Protein AF-A0A250XUT9-F1 (afdb_monomer)

Radius of gyration: 13.77 Å; Cα contacts (8 Å, |Δi|>4): 95; chains: 1; bounding box: 31×35×34 Å

Foldseek 3Di:
DLCLLQVFDPDLLSQLLSLLLCCLQPVDPVSVCSNVCSCVPPDPVSVVCSVPFRNVLSNVLSVQFHRPVPDPVVVCVVPPSVVVCVVRVRDHGPDPPVVPDDPDDD

Mean predicted aligned error: 5.73 Å

Secondary structure (DSSP, 8-state):
-HHHHHT--SSHHHHHHHHHHHHHHH--HHHHHHHHHGGGG--HHHHHHIIIIIHHHHHHHHHHS--GGG--GGG-TTS-HHHHHHHTTPPPPSS-GGGSS-----

Sequence (106 aa):
MLHTLLGMPTNILGEIVVKWFEAVQTGLPMCILGALFGPIRLSAQSLQVLVSELIPWAVQNGRRAPCVLNLYYERRWEQPLKALREELGITAPPLQMQGLAWPSLA

Organism: Castor canadensis (NCBI:txid51338)

pLDDT: mean 87.21, std 15.62, range [31.02, 96.94]

Solvent-accessible surface area (backbone atoms only — not comparable to full-atom values): 6275 Å² total; per-residue (Å²): 106,67,42,68,72,59,72,37,59,97,45,73,69,30,48,27,38,50,20,38,23,46,21,60,58,65,66,42,66,70,26,45,51,42,36,71,58,50,60,78,83,54,54,72,68,60,46,50,48,37,65,73,48,43,46,58,49,23,43,52,32,25,70,61,24,67,64,70,90,78,55,70,56,87,82,44,72,88,53,55,68,67,60,52,24,57,76,40,49,44,72,82,60,93,65,81,63,68,86,66,85,66,83,89,84,127

InterPro domains:
  IPR007715 Ubiquinone biosynthesis protein Coq4 [PF05019] (1-94)
  IPR007715 Ubiquinone biosynthesis protein Coq4 [PTHR12922] (1-97)

Structure (mmCIF, N/CA/C/O backbone):
data_AF-A0A250XUT9-F1
#
_entry.id   AF-A0A250XUT9-F1
#
loop_
_atom_site.group_PDB
_atom_site.id
_atom_site.type_symbol
_atom_site.label_atom_id
_atom_site.label_alt_id
_atom_site.label_comp_id
_atom_site.label_asym_id
_atom_site.label_entity_id
_atom_site.label_seq_id
_atom_site.pdbx_PDB_ins_code
_atom_site.Cartn_x
_atom_site.Cartn_y
_atom_site.Cartn_z
_atom_site.occupancy
_atom_site.B_iso_or_equiv
_atom_site.auth_seq_id
_atom_site.auth_comp_id
_atom_site.auth_asym_id
_atom_site.auth_atom_id
_atom_site.pdbx_PDB_model_num
ATOM 1 N N . MET A 1 1 ? 10.447 0.450 1.235 1.00 83.12 1 MET A N 1
ATOM 2 C CA . MET A 1 1 ? 10.176 0.610 -0.211 1.00 83.12 1 MET A CA 1
ATOM 3 C C . MET A 1 1 ? 8.677 0.607 -0.536 1.00 83.12 1 MET A C 1
ATOM 5 O O . MET A 1 1 ? 8.237 1.484 -1.259 1.00 83.12 1 MET A O 1
ATOM 9 N N . LEU A 1 2 ? 7.846 -0.286 0.019 1.00 92.25 2 LEU A N 1
ATOM 10 C CA . LEU A 1 2 ? 6.386 -0.190 -0.187 1.00 92.25 2 LEU A CA 1
ATOM 11 C C . LEU A 1 2 ? 5.771 1.094 0.384 1.00 92.25 2 LEU A C 1
ATOM 13 O O . LEU A 1 2 ? 4.967 1.732 -0.285 1.00 92.25 2 LEU A O 1
ATOM 17 N N . HIS A 1 3 ? 6.229 1.536 1.557 1.00 92.81 3 HIS A N 1
ATOM 18 C CA . HIS A 1 3 ? 5.865 2.840 2.123 1.00 92.81 3 HIS A CA 1
ATOM 19 C C . HIS A 1 3 ? 6.143 3.998 1.160 1.00 92.81 3 HIS A C 1
ATOM 21 O O . HIS A 1 3 ? 5.271 4.829 0.927 1.00 92.81 3 HIS A O 1
ATOM 27 N N . THR A 1 4 ? 7.321 4.024 0.528 1.00 92.06 4 THR A N 1
ATOM 28 C CA . THR A 1 4 ? 7.667 5.068 -0.445 1.00 92.06 4 THR A CA 1
ATOM 29 C C . THR A 1 4 ? 6.838 4.925 -1.717 1.00 92.06 4 THR A C 1
ATOM 31 O O . THR A 1 4 ? 6.310 5.919 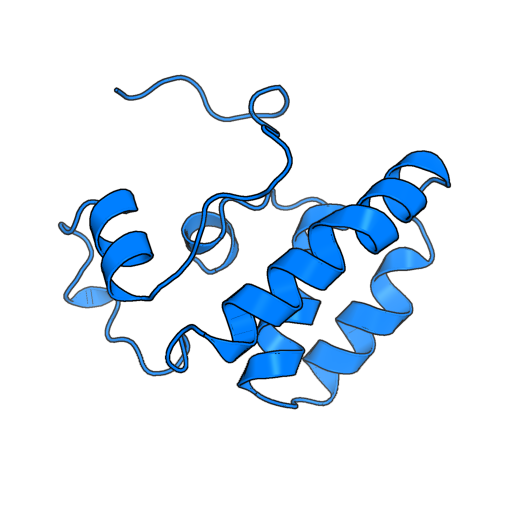-2.205 1.00 92.06 4 THR A O 1
ATOM 34 N N . LEU A 1 5 ? 6.626 3.704 -2.215 1.00 93.06 5 LEU A N 1
ATOM 35 C CA . LEU A 1 5 ? 5.788 3.458 -3.388 1.00 93.06 5 LEU A CA 1
ATOM 36 C C . LEU A 1 5 ? 4.333 3.887 -3.174 1.00 93.06 5 LEU A C 1
ATOM 38 O O . LEU A 1 5 ? 3.751 4.490 -4.065 1.00 93.06 5 LEU A O 1
ATOM 42 N N . LEU A 1 6 ? 3.767 3.651 -1.994 1.00 92.69 6 LEU A N 1
ATOM 43 C CA . LEU A 1 6 ? 2.381 3.993 -1.664 1.00 92.69 6 LEU A CA 1
ATOM 44 C C . LEU A 1 6 ? 2.225 5.404 -1.077 1.00 92.69 6 LEU A C 1
ATOM 46 O O . LEU A 1 6 ? 1.108 5.892 -0.936 1.00 92.69 6 LEU A O 1
ATOM 50 N N . GLY A 1 7 ? 3.332 6.067 -0.737 1.00 90.38 7 GLY A N 1
ATOM 51 C CA . GLY A 1 7 ? 3.315 7.363 -0.059 1.00 90.38 7 GLY A CA 1
ATOM 52 C C . GLY A 1 7 ? 2.795 7.285 1.379 1.00 90.38 7 GLY A C 1
ATOM 53 O O . GLY A 1 7 ? 2.219 8.254 1.860 1.00 90.38 7 GLY A O 1
ATOM 54 N N . MET A 1 8 ? 2.962 6.138 2.044 1.00 90.81 8 MET A N 1
ATOM 55 C CA . MET A 1 8 ? 2.513 5.908 3.418 1.00 90.81 8 MET A CA 1
ATOM 56 C C . MET A 1 8 ? 3.638 6.166 4.428 1.00 90.81 8 MET A C 1
ATOM 58 O O . MET A 1 8 ? 4.753 5.685 4.218 1.00 90.81 8 MET A O 1
ATOM 62 N N . PRO A 1 9 ? 3.366 6.857 5.550 1.00 88.44 9 PRO A N 1
ATOM 63 C CA . PRO A 1 9 ? 4.348 7.040 6.618 1.00 88.44 9 PRO A CA 1
ATOM 64 C C . PRO A 1 9 ? 4.680 5.712 7.319 1.00 88.44 9 PRO A C 1
ATOM 66 O O . PRO A 1 9 ? 3.926 4.744 7.238 1.00 88.44 9 PRO A O 1
ATOM 69 N N . THR A 1 10 ? 5.786 5.667 8.061 1.00 89.00 10 THR A N 1
ATOM 70 C CA . THR A 1 10 ? 6.196 4.514 8.893 1.00 89.00 10 THR A CA 1
ATOM 71 C C . THR A 1 10 ? 5.627 4.608 10.314 1.00 89.00 10 THR A C 1
ATOM 73 O O . THR A 1 10 ? 6.325 4.399 11.305 1.00 89.00 10 THR A O 1
ATOM 76 N N . ASN A 1 11 ? 4.366 5.024 10.427 1.00 89.75 11 ASN A N 1
ATOM 77 C CA . ASN A 1 11 ? 3.615 5.015 11.681 1.00 89.75 11 ASN A CA 1
ATOM 78 C C . ASN A 1 11 ? 2.626 3.840 11.675 1.00 89.75 11 ASN A C 1
ATOM 80 O O . ASN A 1 11 ? 2.401 3.229 10.634 1.00 89.75 11 ASN A O 1
ATOM 84 N N . ILE A 1 12 ? 1.994 3.544 12.816 1.00 90.12 12 ILE A N 1
ATOM 85 C CA . ILE A 1 12 ? 1.066 2.402 12.940 1.00 90.12 12 ILE A CA 1
ATOM 86 C C . ILE A 1 12 ? -0.030 2.439 11.864 1.00 90.12 12 ILE A C 1
ATOM 88 O O . ILE A 1 12 ? -0.371 1.407 11.297 1.00 90.12 12 ILE A O 1
ATOM 92 N N . LEU A 1 13 ? -0.560 3.623 11.549 1.00 90.19 13 LEU A N 1
ATOM 93 C CA . LEU A 1 13 ? -1.594 3.771 10.530 1.00 90.19 13 LEU A CA 1
ATOM 94 C C . LEU A 1 13 ? -1.064 3.414 9.134 1.00 90.19 13 LEU A C 1
ATOM 96 O O . LEU A 1 13 ? -1.693 2.623 8.438 1.00 90.19 13 LEU A O 1
ATOM 100 N N . GLY A 1 14 ? 0.098 3.933 8.742 1.00 91.12 14 GLY A N 1
ATOM 101 C CA . GLY A 1 14 ? 0.720 3.623 7.457 1.00 91.12 14 GLY A CA 1
ATOM 102 C C . GLY A 1 14 ? 1.123 2.153 7.333 1.00 91.12 14 GLY A C 1
ATOM 103 O O . GLY A 1 14 ? 0.897 1.555 6.285 1.00 91.12 14 GLY A O 1
ATOM 104 N N . GLU A 1 15 ? 1.620 1.541 8.411 1.00 93.94 15 GLU A N 1
ATOM 105 C CA . GLU A 1 15 ? 1.896 0.099 8.476 1.00 93.94 15 GLU A CA 1
ATOM 106 C C . GLU A 1 15 ? 0.639 -0.729 8.189 1.00 93.94 15 GLU A C 1
ATOM 108 O O . GLU A 1 15 ? 0.668 -1.642 7.366 1.00 93.94 15 GLU A O 1
ATOM 113 N N . ILE A 1 16 ? -0.499 -0.384 8.800 1.00 94.50 16 ILE A N 1
ATOM 114 C CA . ILE A 1 16 ? -1.758 -1.101 8.562 1.00 94.50 16 ILE A CA 1
ATOM 115 C C . ILE A 1 16 ? -2.195 -0.969 7.101 1.00 94.50 16 ILE A C 1
ATOM 117 O O . ILE A 1 16 ? -2.600 -1.958 6.492 1.00 94.50 16 ILE A O 1
ATOM 121 N N . VAL A 1 17 ? -2.087 0.226 6.513 1.00 95.25 17 VAL A N 1
ATOM 122 C CA . VAL A 1 17 ? -2.440 0.455 5.101 1.00 95.25 17 VAL A CA 1
ATOM 123 C C . VAL A 1 17 ? -1.565 -0.383 4.169 1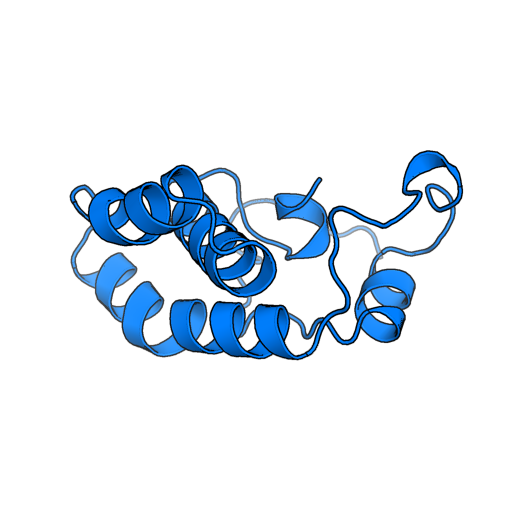.00 95.25 17 VAL A C 1
ATOM 125 O O . VAL A 1 17 ? -2.084 -1.027 3.255 1.00 95.25 17 VAL A O 1
ATOM 128 N N . VAL A 1 18 ? -0.254 -0.436 4.422 1.00 95.56 18 VAL A N 1
ATOM 129 C CA . VAL A 1 18 ? 0.669 -1.295 3.668 1.00 95.56 18 VAL A CA 1
ATOM 130 C C . VAL A 1 18 ? 0.282 -2.765 3.831 1.00 95.56 18 VAL A C 1
ATOM 132 O O . VAL A 1 18 ? 0.205 -3.478 2.833 1.00 95.56 18 VAL A O 1
ATOM 135 N N . LYS A 1 19 ? -0.058 -3.220 5.043 1.00 96.56 19 LYS A N 1
ATOM 136 C CA . LYS A 1 19 ? -0.490 -4.607 5.281 1.00 96.56 19 LYS A CA 1
ATOM 137 C C . LYS A 1 19 ? -1.778 -4.960 4.548 1.00 96.56 19 LYS A C 1
ATOM 139 O O . LYS A 1 19 ? -1.867 -6.065 4.022 1.00 96.56 19 LYS A O 1
ATOM 144 N N . TRP A 1 20 ? -2.742 -4.043 4.447 1.00 96.88 20 TRP A N 1
ATOM 145 C CA . TRP A 1 20 ? -3.939 -4.244 3.623 1.00 96.88 20 TRP A CA 1
ATOM 146 C C . TRP A 1 20 ? -3.593 -4.409 2.143 1.00 96.88 20 TRP A C 1
ATOM 148 O O . TRP A 1 20 ? -4.084 -5.332 1.493 1.00 96.88 20 TRP A O 1
ATOM 158 N N . PHE A 1 21 ? -2.711 -3.559 1.619 1.00 96.94 21 PHE A N 1
ATOM 159 C CA . PHE A 1 21 ? -2.242 -3.652 0.237 1.00 96.94 21 PHE A CA 1
ATOM 160 C C . PHE A 1 21 ? -1.490 -4.968 -0.038 1.00 96.94 21 PHE A C 1
ATOM 162 O O . PHE A 1 21 ? -1.745 -5.635 -1.042 1.00 96.94 21 PHE A O 1
ATOM 169 N N . GLU A 1 22 ? -0.597 -5.386 0.863 1.00 96.50 22 GLU A N 1
ATOM 170 C CA . GLU A 1 22 ? 0.127 -6.657 0.752 1.00 96.50 22 GLU A CA 1
ATOM 171 C C . GLU A 1 22 ? -0.803 -7.870 0.909 1.00 96.50 22 GLU A C 1
ATOM 173 O O . GLU A 1 22 ? -0.650 -8.857 0.188 1.00 96.50 22 GLU A O 1
ATOM 178 N N . ALA A 1 23 ? -1.786 -7.805 1.815 1.00 96.56 23 ALA A N 1
ATOM 179 C CA . ALA A 1 23 ? -2.755 -8.878 2.037 1.00 96.56 23 ALA A CA 1
ATOM 180 C C . ALA A 1 23 ? -3.570 -9.149 0.773 1.00 96.56 23 ALA A C 1
ATOM 182 O O . ALA A 1 23 ? -3.790 -10.304 0.419 1.00 96.56 23 ALA A O 1
ATOM 183 N N . VAL A 1 24 ? -3.966 -8.087 0.070 1.00 96.81 24 VAL A N 1
ATOM 184 C CA . VAL A 1 24 ? -4.709 -8.189 -1.187 1.00 96.81 24 VAL A CA 1
ATOM 185 C C . VAL A 1 24 ? -3.870 -8.804 -2.303 1.00 96.81 24 VAL A C 1
ATOM 187 O O . VAL A 1 24 ? -4.394 -9.606 -3.068 1.00 96.81 24 VAL A O 1
ATOM 190 N N . GLN A 1 25 ? -2.584 -8.463 -2.396 1.00 95.50 25 GLN A N 1
ATOM 191 C CA . GLN A 1 25 ? -1.728 -8.978 -3.468 1.00 95.50 25 GLN A CA 1
ATOM 192 C C . GLN A 1 25 ? -1.224 -10.400 -3.231 1.00 95.50 25 GLN A C 1
ATOM 194 O O . GLN A 1 25 ? -1.053 -11.157 -4.181 1.00 95.50 25 GLN A O 1
ATOM 199 N N . THR A 1 26 ? -0.929 -10.748 -1.980 1.00 94.19 26 THR A N 1
ATOM 200 C CA . THR A 1 26 ? -0.179 -11.971 -1.657 1.00 94.19 26 THR A CA 1
ATOM 201 C C . THR A 1 26 ? -1.010 -13.019 -0.931 1.00 94.19 26 THR A C 1
ATOM 203 O O . THR A 1 26 ? -0.664 -14.197 -0.964 1.00 94.19 26 THR A O 1
ATOM 206 N N . GLY A 1 27 ? -2.076 -12.611 -0.235 1.00 93.38 27 GLY A N 1
ATOM 207 C CA . GLY A 1 27 ? -2.858 -13.497 0.626 1.00 93.38 27 GLY A CA 1
ATOM 208 C C . GLY A 1 27 ? -2.078 -14.080 1.811 1.00 93.38 27 GLY A C 1
ATOM 209 O O . GLY A 1 27 ? -2.550 -15.027 2.438 1.00 93.38 27 GLY A O 1
ATOM 210 N N . LEU A 1 28 ? -0.887 -13.557 2.134 1.00 94.94 28 LEU A N 1
ATOM 211 C CA . LEU A 1 28 ? -0.047 -14.146 3.174 1.00 94.94 28 LEU A CA 1
ATOM 212 C C . LEU A 1 28 ? -0.665 -13.961 4.570 1.00 94.94 28 LEU A C 1
ATOM 214 O O . LEU A 1 28 ? -1.078 -12.846 4.913 1.00 94.94 28 LEU A O 1
ATOM 218 N N . PRO A 1 29 ? -0.647 -15.002 5.430 1.00 92.88 29 PRO A N 1
ATOM 219 C CA . PRO A 1 29 ? -1.221 -14.932 6.773 1.00 92.88 29 PRO A CA 1
ATOM 220 C C . PRO A 1 29 ? -0.685 -13.764 7.600 1.00 92.88 29 PRO A C 1
ATOM 222 O O . PRO A 1 29 ? -1.450 -13.075 8.264 1.00 92.88 29 PRO A O 1
ATOM 225 N N . MET A 1 30 ? 0.614 -13.470 7.514 1.00 93.56 30 MET A N 1
ATOM 226 C CA . MET A 1 30 ? 1.196 -12.350 8.258 1.00 93.56 30 MET A CA 1
ATOM 227 C C . MET A 1 30 ? 0.659 -10.982 7.806 1.00 93.56 30 MET A C 1
ATOM 229 O O . MET A 1 30 ? 0.556 -10.073 8.629 1.00 93.56 30 MET A O 1
ATOM 233 N N . CYS A 1 31 ? 0.278 -10.823 6.529 1.00 93.69 31 CYS A N 1
ATOM 234 C CA . CYS A 1 31 ? -0.239 -9.552 6.004 1.00 93.69 31 CYS A CA 1
ATOM 235 C C . CYS A 1 31 ? -1.636 -9.350 6.559 1.00 93.69 31 CYS A C 1
ATOM 237 O O . CYS A 1 31 ? -1.946 -8.300 7.109 1.00 93.69 31 CYS A O 1
ATOM 239 N N . ILE A 1 32 ? -2.447 -10.402 6.448 1.00 93.50 32 ILE A N 1
ATOM 240 C CA . ILE A 1 32 ? -3.834 -10.427 6.895 1.00 93.50 32 ILE A CA 1
ATOM 241 C C . ILE A 1 32 ? -3.899 -10.174 8.402 1.00 93.50 32 ILE A C 1
ATOM 243 O O . ILE A 1 32 ? -4.626 -9.291 8.845 1.00 93.50 32 ILE A O 1
ATOM 247 N N . LEU A 1 33 ? -3.094 -10.884 9.196 1.00 93.00 33 LEU A N 1
ATOM 248 C CA . LEU A 1 33 ? -3.057 -10.699 10.647 1.00 93.00 33 LEU A CA 1
ATOM 249 C C . LEU A 1 33 ? -2.604 -9.283 11.027 1.00 93.00 33 LEU A C 1
ATOM 251 O O . LEU A 1 33 ? -3.229 -8.656 11.878 1.00 93.00 33 LEU A O 1
ATOM 255 N N . GLY A 1 34 ? -1.570 -8.749 10.369 1.00 91.12 34 GLY A N 1
ATOM 256 C CA . GLY A 1 34 ? -1.122 -7.372 10.589 1.00 91.12 34 GLY A CA 1
ATOM 257 C C . GLY A 1 34 ? -2.181 -6.329 10.217 1.00 91.12 34 GLY A C 1
ATOM 258 O O . GLY A 1 34 ? -2.372 -5.359 10.946 1.00 91.12 34 GLY A O 1
ATOM 259 N N . ALA A 1 35 ? -2.915 -6.551 9.127 1.00 92.31 35 ALA A N 1
ATOM 260 C CA . ALA A 1 3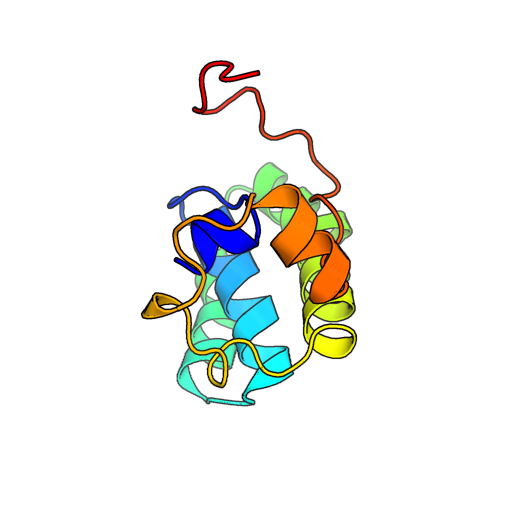5 ? -3.982 -5.669 8.665 1.00 92.31 35 ALA A CA 1
ATOM 261 C C . ALA A 1 35 ? -5.199 -5.667 9.610 1.00 92.31 35 ALA A C 1
ATOM 263 O O . ALA A 1 35 ? -5.783 -4.612 9.860 1.00 92.31 35 ALA A O 1
ATOM 264 N N . LEU A 1 36 ? -5.561 -6.836 10.151 1.00 92.88 36 LEU A N 1
ATOM 265 C CA . LEU A 1 36 ? -6.715 -7.011 11.038 1.00 92.88 36 LEU A CA 1
ATOM 266 C C . LEU A 1 36 ? -6.434 -6.581 12.480 1.00 92.88 36 LEU A C 1
ATOM 268 O O . LEU A 1 36 ? -7.277 -5.940 13.102 1.00 92.88 36 LEU A O 1
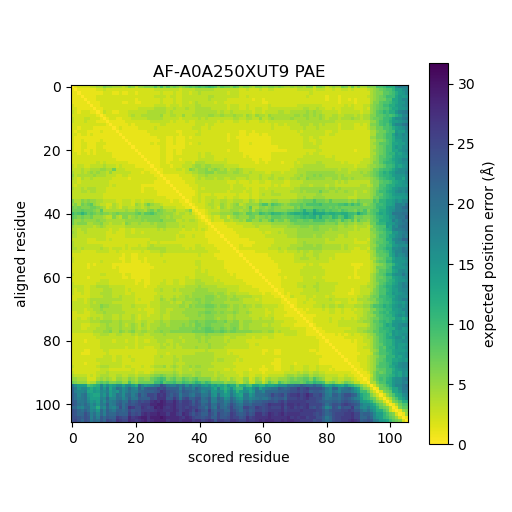ATOM 272 N N . PHE A 1 37 ? -5.262 -6.929 13.019 1.00 92.19 37 PHE A N 1
ATOM 273 C CA . PHE A 1 37 ? -4.922 -6.691 14.426 1.00 92.19 37 PHE A CA 1
ATOM 274 C C . PHE A 1 37 ? -4.029 -5.464 14.649 1.00 92.19 37 PHE A C 1
ATOM 276 O O . PHE A 1 37 ? -3.901 -4.994 15.778 1.00 92.19 37 PHE A O 1
ATOM 283 N N . GLY A 1 38 ? -3.443 -4.883 13.602 1.00 88.44 38 GLY A N 1
ATOM 284 C CA . GLY A 1 38 ? -2.704 -3.623 13.710 1.00 88.44 38 GLY A CA 1
ATOM 285 C C . GLY A 1 38 ? -3.515 -2.443 14.285 1.00 88.44 38 GLY A C 1
ATOM 286 O O . GLY A 1 38 ? -2.960 -1.686 15.085 1.00 88.44 38 GLY A O 1
ATOM 287 N N . PRO A 1 39 ? -4.823 -2.283 13.984 1.00 89.19 39 PRO A N 1
ATOM 288 C CA . PRO A 1 39 ? -5.626 -1.170 14.494 1.00 89.19 39 PRO A CA 1
ATOM 289 C C . PRO A 1 39 ? -5.914 -1.172 16.003 1.00 89.19 39 PRO A C 1
ATOM 291 O O . PRO A 1 39 ? -6.464 -0.189 16.492 1.00 89.19 39 PRO A O 1
ATOM 294 N N . ILE A 1 40 ? -5.554 -2.220 16.758 1.00 89.19 40 ILE A N 1
ATOM 295 C CA . ILE A 1 40 ? -5.915 -2.372 18.187 1.00 89.19 40 ILE A CA 1
ATOM 296 C C . ILE A 1 40 ? -5.482 -1.169 19.043 1.00 89.19 40 ILE A C 1
ATOM 298 O O . ILE A 1 40 ? -6.133 -0.846 20.033 1.00 89.19 40 ILE A O 1
ATOM 302 N N . ARG A 1 41 ? -4.378 -0.504 18.682 1.00 84.19 41 ARG A N 1
ATOM 303 C CA . ARG A 1 41 ? -3.822 0.638 19.430 1.00 84.19 41 ARG A CA 1
ATOM 304 C C . ARG A 1 41 ? -4.095 2.004 18.785 1.00 84.19 41 ARG A C 1
ATOM 306 O O . ARG A 1 41 ? -3.488 2.989 19.198 1.00 84.19 41 ARG A O 1
ATOM 313 N N . LEU A 1 42 ? -4.953 2.085 17.765 1.00 86.62 42 LEU A N 1
ATOM 314 C CA . LEU A 1 42 ? -5.273 3.353 17.103 1.00 86.62 42 LEU A CA 1
ATOM 315 C C . LEU A 1 42 ? -6.328 4.156 17.872 1.00 86.62 42 LEU A C 1
ATOM 317 O O . LEU A 1 42 ? -7.235 3.604 18.489 1.00 86.62 42 LEU A O 1
ATOM 321 N N . SER A 1 43 ? -6.232 5.485 17.789 1.00 88.25 43 SER A N 1
ATOM 322 C CA . SER A 1 43 ? -7.295 6.378 18.254 1.00 88.25 43 S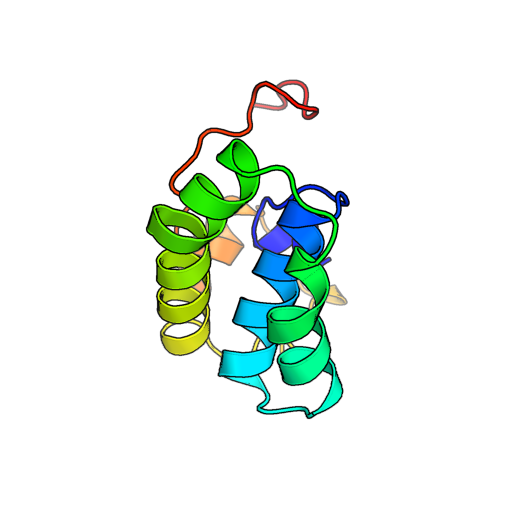ER A CA 1
ATOM 323 C C . SER A 1 43 ? -8.547 6.230 17.383 1.00 88.25 43 SER A C 1
ATOM 325 O O . SER A 1 43 ? -8.458 5.887 16.202 1.00 88.25 43 SER A O 1
ATOM 327 N N . ALA A 1 44 ? -9.720 6.546 17.939 1.00 88.69 44 ALA A N 1
ATOM 328 C CA . ALA A 1 44 ? -10.990 6.461 17.213 1.00 88.69 44 ALA A CA 1
ATOM 329 C C . ALA A 1 44 ? -11.002 7.312 15.927 1.00 88.69 44 ALA A C 1
ATOM 331 O O . ALA A 1 44 ? -11.519 6.873 14.904 1.00 88.69 44 ALA A O 1
ATOM 332 N N . GLN A 1 45 ? -10.372 8.492 15.956 1.00 86.81 45 GLN A N 1
ATOM 333 C CA . GLN A 1 45 ? -10.248 9.376 14.791 1.00 86.81 45 GLN A CA 1
ATOM 334 C C . GLN A 1 45 ? -9.417 8.728 13.674 1.00 86.81 45 GLN A C 1
ATOM 336 O O . GLN A 1 45 ? -9.861 8.652 12.531 1.00 86.81 45 GLN A O 1
ATOM 341 N N . SER A 1 46 ? -8.234 8.201 14.007 1.00 86.75 46 SER A N 1
ATOM 342 C CA . SER A 1 46 ? -7.371 7.516 13.038 1.00 86.75 46 SER A CA 1
ATOM 343 C C . SER A 1 46 ? -8.010 6.236 12.504 1.00 86.75 46 SER A C 1
ATOM 345 O O . SER A 1 46 ? -7.847 5.913 11.331 1.00 86.75 46 SER A O 1
ATOM 347 N N . LEU A 1 47 ? -8.754 5.515 13.347 1.00 90.12 47 LEU A N 1
ATOM 348 C CA . LEU A 1 47 ? -9.490 4.319 12.948 1.00 90.12 47 LEU A CA 1
ATOM 349 C C . LEU A 1 47 ? -10.623 4.646 11.969 1.00 90.12 47 LEU A C 1
ATOM 351 O O . LEU A 1 47 ? -10.783 3.937 10.979 1.00 90.12 47 LEU A O 1
ATOM 355 N N . GLN A 1 48 ? -11.378 5.721 12.214 1.00 90.44 48 GLN A N 1
ATOM 356 C CA . GLN A 1 48 ? -12.438 6.169 11.311 1.00 90.44 48 GLN A CA 1
ATOM 357 C C . GLN A 1 48 ? -11.869 6.438 9.919 1.00 90.44 48 GLN A C 1
ATOM 359 O O . GLN A 1 48 ? -12.340 5.856 8.950 1.00 90.44 48 GLN A O 1
ATOM 364 N N . VAL A 1 49 ? -10.806 7.240 9.852 1.00 89.25 49 VAL A N 1
ATOM 365 C CA . VAL A 1 49 ? -10.098 7.575 8.612 1.00 89.25 49 VAL A CA 1
ATOM 366 C C . VAL A 1 49 ? -9.546 6.330 7.908 1.00 89.25 49 VAL A C 1
ATOM 368 O O . VAL A 1 49 ? -9.657 6.174 6.689 1.00 89.25 49 VAL A O 1
ATOM 371 N N . LEU A 1 50 ? -8.956 5.416 8.682 1.00 90.38 50 LEU A N 1
ATOM 372 C CA . LEU A 1 50 ? -8.429 4.159 8.171 1.00 90.38 50 LEU A CA 1
ATOM 373 C C . LEU A 1 50 ? -9.526 3.335 7.483 1.00 90.38 50 LEU A C 1
ATOM 375 O O . LEU A 1 50 ? -9.327 2.873 6.363 1.00 90.38 50 LEU A O 1
ATOM 379 N N . VAL A 1 51 ? -10.679 3.172 8.132 1.00 92.50 51 VAL A N 1
ATOM 380 C CA . VAL A 1 51 ? -11.786 2.350 7.625 1.00 92.50 51 VAL A CA 1
ATOM 381 C C . VAL A 1 51 ? -12.534 3.030 6.478 1.00 92.50 51 VAL A C 1
ATOM 383 O O . VAL A 1 51 ? -12.902 2.350 5.521 1.00 92.50 51 VAL A O 1
ATOM 386 N N . SER A 1 52 ? -12.753 4.345 6.544 1.00 91.25 52 SER A N 1
ATOM 387 C CA . SER A 1 52 ? -13.551 5.066 5.548 1.00 91.25 52 SER A CA 1
ATOM 388 C C . SER A 1 52 ? -12.807 5.317 4.240 1.00 91.25 52 SER A C 1
ATOM 390 O O . SER A 1 52 ? -13.429 5.296 3.181 1.00 91.25 52 SER A O 1
ATOM 392 N N . GLU A 1 53 ? -11.494 5.552 4.294 1.00 91.75 53 GLU A N 1
ATOM 393 C CA . GLU A 1 53 ? -10.736 6.033 3.132 1.00 91.75 53 GLU A CA 1
ATOM 394 C C . GLU A 1 53 ? -9.547 5.140 2.782 1.00 91.75 53 GLU A C 1
ATOM 396 O O . GLU A 1 53 ? -9.405 4.702 1.637 1.00 91.75 53 GLU A O 1
ATOM 401 N N . LEU A 1 54 ? -8.689 4.839 3.758 1.00 93.19 54 LEU A N 1
ATOM 402 C CA . LEU A 1 54 ? -7.386 4.237 3.472 1.00 93.19 54 LEU A CA 1
ATOM 403 C C . LEU A 1 54 ? -7.461 2.738 3.169 1.00 93.19 54 LEU A C 1
ATOM 405 O O . LEU A 1 54 ? -6.767 2.276 2.265 1.00 93.19 54 LEU A O 1
ATOM 409 N N . ILE A 1 55 ? -8.307 1.977 3.871 1.00 95.00 55 ILE A N 1
ATOM 410 C CA . ILE A 1 55 ? -8.531 0.554 3.581 1.00 95.00 55 ILE A CA 1
ATOM 411 C C . ILE A 1 55 ? -9.150 0.381 2.185 1.00 95.00 55 ILE A C 1
ATOM 413 O O . ILE A 1 55 ? -8.567 -0.354 1.383 1.00 95.00 55 ILE A O 1
ATOM 417 N N . PRO A 1 56 ? -10.261 1.062 1.825 1.00 95.94 56 PRO A N 1
ATOM 418 C CA . PRO A 1 56 ? -10.806 0.989 0.471 1.00 95.94 56 PRO A CA 1
ATOM 419 C C . PRO A 1 56 ? -9.776 1.350 -0.600 1.00 95.94 56 PRO A C 1
ATOM 421 O O . PRO A 1 56 ? -9.670 0.649 -1.607 1.00 95.94 56 PRO A O 1
ATOM 424 N N . TRP A 1 57 ? -8.980 2.396 -0.369 1.00 95.88 57 TRP A N 1
ATOM 425 C CA . TRP A 1 57 ? -7.918 2.798 -1.284 1.00 95.88 57 TRP A CA 1
ATOM 426 C C . TRP A 1 57 ? -6.822 1.731 -1.422 1.00 95.88 57 TRP A C 1
ATOM 428 O O . TRP A 1 57 ? -6.431 1.404 -2.544 1.00 95.88 57 TRP A O 1
ATOM 438 N N . ALA A 1 58 ? -6.351 1.152 -0.314 1.00 95.94 58 ALA A N 1
ATOM 439 C CA . ALA A 1 58 ? -5.324 0.111 -0.323 1.00 95.94 58 ALA A CA 1
ATOM 440 C C . ALA A 1 58 ? -5.808 -1.143 -1.051 1.00 95.94 58 ALA A C 1
ATOM 442 O O . ALA A 1 58 ? -5.068 -1.729 -1.838 1.00 95.94 58 ALA A O 1
ATOM 443 N N 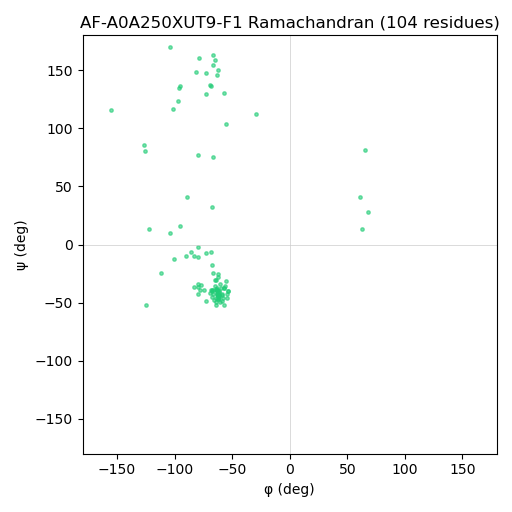. VAL A 1 59 ? -7.071 -1.520 -0.843 1.00 96.44 59 VAL A N 1
ATOM 444 C CA . VAL A 1 59 ? -7.681 -2.673 -1.510 1.00 96.44 59 VAL A CA 1
ATOM 445 C C . VAL A 1 59 ? -7.838 -2.430 -3.008 1.00 96.44 59 VAL A C 1
ATOM 447 O O . VAL A 1 59 ? -7.501 -3.302 -3.806 1.00 96.44 59 VAL A O 1
ATOM 450 N N . GLN A 1 60 ? -8.314 -1.251 -3.411 1.00 96.56 60 GLN A N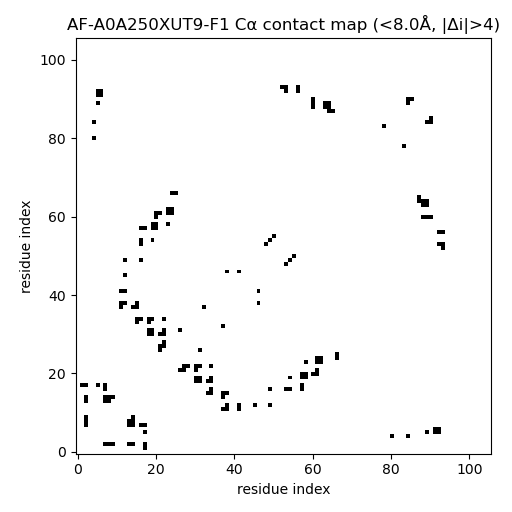 1
ATOM 451 C CA . GLN A 1 60 ? -8.454 -0.904 -4.827 1.00 96.56 60 GLN A CA 1
ATOM 452 C C . GLN A 1 60 ? -7.100 -0.896 -5.540 1.00 96.56 60 GLN A C 1
ATOM 454 O O . GLN A 1 60 ? -6.960 -1.513 -6.596 1.00 96.56 60 GLN A O 1
ATOM 459 N N . ASN A 1 61 ? -6.087 -0.259 -4.947 1.00 96.38 61 ASN A N 1
ATOM 460 C CA . ASN A 1 61 ? -4.747 -0.228 -5.526 1.00 96.38 61 ASN A CA 1
ATOM 461 C C . ASN A 1 61 ? -4.089 -1.607 -5.529 1.00 96.38 61 ASN A C 1
ATOM 463 O O . ASN A 1 61 ? -3.477 -1.966 -6.527 1.00 96.38 61 ASN A O 1
ATOM 467 N N . GLY A 1 62 ? -4.253 -2.402 -4.469 1.00 95.62 62 GLY A N 1
ATOM 468 C CA . GLY A 1 62 ? -3.708 -3.759 -4.400 1.00 95.62 62 GLY A CA 1
ATOM 469 C C . GLY A 1 62 ? -4.311 -4.702 -5.441 1.00 95.62 62 GLY A C 1
ATOM 470 O O . GLY A 1 62 ? -3.623 -5.598 -5.910 1.00 95.62 62 GLY A O 1
ATOM 471 N N . ARG A 1 63 ? -5.576 -4.493 -5.834 1.00 95.81 63 ARG A N 1
ATOM 472 C CA . ARG A 1 63 ? -6.234 -5.267 -6.903 1.00 95.81 63 ARG A CA 1
ATOM 473 C C . ARG A 1 63 ? -5.856 -4.808 -8.307 1.00 95.81 63 ARG A C 1
ATOM 475 O O . ARG A 1 63 ? -5.861 -5.620 -9.224 1.00 95.81 63 ARG A O 1
ATOM 482 N N . ARG A 1 64 ? -5.625 -3.505 -8.492 1.00 95.12 64 ARG A N 1
ATOM 483 C CA . ARG A 1 64 ? -5.330 -2.913 -9.804 1.00 95.12 64 ARG A CA 1
ATOM 484 C C . ARG A 1 64 ? -3.857 -3.043 -10.179 1.00 95.12 64 ARG A C 1
ATOM 486 O O . ARG A 1 64 ? -3.555 -3.219 -11.355 1.00 95.12 64 ARG A O 1
ATOM 493 N N . ALA A 1 65 ? -2.963 -2.920 -9.203 1.00 95.56 65 ALA A N 1
ATOM 494 C CA . ALA A 1 65 ? -1.532 -2.975 -9.442 1.00 95.56 65 ALA A CA 1
ATOM 495 C C . ALA A 1 65 ? -1.067 -4.404 -9.761 1.00 95.56 65 ALA A C 1
ATOM 497 O O . ALA A 1 65 ? -1.615 -5.367 -9.216 1.00 95.56 65 ALA A O 1
ATOM 498 N N . PRO A 1 66 ? -0.038 -4.572 -10.612 1.00 93.56 66 PRO A N 1
ATOM 499 C CA . PRO A 1 66 ? 0.635 -5.857 -10.736 1.00 93.56 66 PRO A CA 1
ATOM 500 C C . PRO A 1 66 ? 1.339 -6.198 -9.417 1.00 93.56 66 PRO A C 1
ATOM 502 O O . PRO A 1 66 ? 1.665 -5.300 -8.639 1.00 93.56 66 PRO A O 1
ATOM 505 N N . CYS A 1 67 ? 1.618 -7.488 -9.194 1.00 93.62 67 CYS A N 1
ATOM 506 C CA . CYS A 1 67 ? 2.284 -7.951 -7.976 1.00 93.62 67 CYS A CA 1
ATOM 507 C C . CYS A 1 67 ? 3.616 -7.216 -7.760 1.00 93.62 67 CYS A C 1
ATOM 509 O O . CYS A 1 67 ? 4.620 -7.511 -8.409 1.00 93.62 67 CYS A O 1
ATOM 511 N N . VAL A 1 68 ? 3.620 -6.270 -6.822 1.00 93.38 68 VAL A N 1
ATOM 512 C CA . VAL A 1 68 ? 4.752 -5.371 -6.551 1.00 93.38 68 VAL A CA 1
ATOM 513 C C . VAL A 1 68 ? 6.004 -6.114 -6.095 1.00 93.38 68 VAL A C 1
ATOM 515 O O . VAL A 1 68 ? 7.114 -5.668 -6.354 1.00 93.38 68 VAL A O 1
ATOM 518 N N . LEU A 1 69 ? 5.844 -7.278 -5.458 1.00 91.00 69 LEU A N 1
ATOM 519 C CA . LEU A 1 69 ? 6.970 -8.117 -5.040 1.00 91.00 69 LEU A CA 1
ATOM 520 C C . LEU A 1 69 ? 7.727 -8.726 -6.228 1.00 91.00 69 LEU A C 1
ATOM 522 O O . LEU A 1 69 ? 8.862 -9.155 -6.059 1.00 91.00 69 LEU A O 1
ATOM 526 N N . ASN A 1 70 ? 7.121 -8.752 -7.417 1.00 92.38 70 ASN A N 1
ATOM 527 C CA . ASN A 1 70 ? 7.719 -9.286 -8.639 1.00 92.38 70 ASN A CA 1
ATOM 528 C C . ASN A 1 70 ? 8.381 -8.197 -9.511 1.00 92.38 70 ASN A C 1
ATOM 530 O O . ASN A 1 70 ? 8.619 -8.398 -10.701 1.00 92.38 70 ASN A O 1
ATOM 534 N N . LEU A 1 71 ? 8.630 -7.009 -8.957 1.00 92.50 71 LEU A N 1
ATOM 535 C CA . LEU A 1 71 ? 9.267 -5.912 -9.681 1.00 92.50 71 LEU A CA 1
ATOM 536 C C . LEU A 1 71 ? 10.773 -5.877 -9.405 1.00 92.50 71 LEU A C 1
ATOM 538 O O . LEU A 1 71 ? 11.216 -5.925 -8.260 1.00 92.50 71 LEU A O 1
ATOM 542 N N . TYR A 1 72 ? 11.557 -5.715 -10.471 1.00 93.69 72 TYR A N 1
ATOM 543 C CA . TYR A 1 72 ? 13.005 -5.497 -10.404 1.00 93.69 72 TYR A CA 1
ATOM 544 C C . TYR A 1 72 ? 13.314 -4.032 -10.076 1.00 93.69 72 TYR A C 1
ATOM 546 O O . TYR A 1 72 ? 13.627 -3.227 -10.960 1.00 93.69 72 TYR A O 1
ATOM 554 N N . TYR A 1 73 ? 13.164 -3.663 -8.805 1.00 93.06 73 TYR A N 1
ATOM 555 C CA . TYR A 1 73 ? 13.348 -2.289 -8.328 1.00 93.06 73 TYR A CA 1
ATOM 556 C C . TYR A 1 73 ? 14.753 -1.749 -8.563 1.00 93.06 73 TYR A C 1
ATOM 558 O O . TYR A 1 73 ? 14.919 -0.572 -8.871 1.00 93.06 73 TYR A O 1
ATOM 566 N N . GLU A 1 74 ? 15.761 -2.609 -8.486 1.00 92.75 74 GLU A N 1
ATOM 567 C CA . GLU A 1 74 ? 17.155 -2.241 -8.689 1.00 92.75 74 GLU A CA 1
ATOM 568 C C . GLU A 1 74 ? 17.435 -1.705 -10.099 1.00 92.75 74 GLU A C 1
ATOM 570 O O . GLU A 1 74 ? 18.338 -0.894 -10.278 1.00 92.75 74 GLU A O 1
ATOM 575 N N . ARG A 1 75 ? 16.625 -2.095 -11.093 1.00 94.19 75 ARG A N 1
ATOM 576 C CA . ARG A 1 75 ? 16.722 -1.599 -12.478 1.00 94.19 75 ARG A CA 1
ATOM 577 C C . ARG A 1 75 ? 15.954 -0.299 -12.712 1.00 94.19 75 ARG A C 1
ATOM 579 O O . ARG A 1 75 ? 16.008 0.249 -13.807 1.00 94.19 75 ARG A O 1
ATOM 586 N N . ARG A 1 76 ? 15.198 0.160 -11.715 1.00 93.12 76 ARG A N 1
ATOM 587 C CA . ARG A 1 76 ? 14.246 1.272 -11.818 1.00 93.12 76 ARG A CA 1
ATOM 588 C C . ARG A 1 76 ? 14.543 2.400 -10.827 1.00 93.12 76 ARG A C 1
ATOM 590 O O . ARG A 1 76 ? 13.702 3.270 -10.647 1.00 93.12 76 ARG A O 1
ATOM 597 N N . TRP A 1 77 ? 15.723 2.415 -10.202 1.00 91.62 77 TRP A N 1
ATOM 598 C CA . TRP A 1 77 ? 16.098 3.448 -9.226 1.00 91.62 77 TRP A CA 1
ATOM 599 C C . TRP A 1 77 ? 16.083 4.872 -9.792 1.00 91.62 77 TRP A C 1
ATOM 601 O O . TRP A 1 77 ? 15.645 5.786 -9.102 1.00 91.62 77 TRP A O 1
ATOM 611 N N . GLU A 1 78 ? 16.494 5.040 -11.050 1.00 95.00 78 GLU A N 1
ATOM 612 C CA . GLU A 1 78 ? 16.510 6.337 -11.744 1.00 95.00 78 GLU A CA 1
ATOM 613 C C . GLU A 1 78 ? 15.123 6.759 -12.268 1.00 95.00 78 GLU A C 1
ATOM 615 O O . GLU A 1 78 ? 14.932 7.893 -12.709 1.00 95.00 78 GLU A O 1
ATOM 620 N N . GLN A 1 79 ? 14.132 5.854 -12.257 1.00 94.69 79 GLN A N 1
ATOM 621 C CA . GLN A 1 79 ? 12.786 6.157 -12.739 1.00 94.69 79 GLN A CA 1
ATOM 622 C C . GLN A 1 79 ? 12.072 7.077 -11.735 1.00 94.69 79 GLN A C 1
ATOM 624 O O . GLN A 1 79 ? 11.980 6.741 -10.550 1.00 94.69 79 GLN A O 1
ATOM 629 N N . PRO A 1 80 ? 11.473 8.199 -12.182 1.00 95.00 80 PRO A N 1
ATOM 630 C CA . PRO A 1 80 ? 10.691 9.050 -11.298 1.00 95.00 80 PRO A CA 1
ATOM 631 C C . PRO A 1 80 ? 9.561 8.267 -10.626 1.00 95.00 80 PRO A C 1
ATOM 633 O O . PRO A 1 80 ? 8.758 7.608 -11.290 1.00 95.00 80 PRO A O 1
ATOM 636 N N . LEU A 1 81 ? 9.443 8.397 -9.304 1.00 92.25 81 LEU A N 1
ATOM 637 C CA . LEU A 1 81 ? 8.466 7.648 -8.506 1.00 92.25 81 LEU A CA 1
ATOM 638 C C . LEU A 1 81 ? 7.022 7.840 -8.990 1.00 92.25 81 LEU A C 1
ATOM 640 O O . LEU A 1 81 ? 6.223 6.907 -8.956 1.00 92.25 81 LEU A O 1
ATOM 644 N N . LYS A 1 82 ? 6.686 9.048 -9.456 1.00 92.69 82 LYS A N 1
ATOM 645 C CA . LYS A 1 82 ? 5.370 9.349 -10.030 1.00 92.69 82 LYS A CA 1
ATOM 646 C C . LYS A 1 82 ? 5.105 8.517 -11.289 1.00 92.69 82 LYS A C 1
ATOM 648 O O . LYS A 1 82 ? 4.056 7.890 -11.371 1.00 92.69 82 LYS A O 1
ATOM 653 N N . ALA A 1 83 ? 6.074 8.455 -12.203 1.00 94.94 83 ALA A N 1
ATOM 654 C CA . ALA A 1 83 ? 5.970 7.660 -13.423 1.00 94.94 83 ALA A CA 1
ATOM 655 C C . ALA A 1 83 ? 5.860 6.160 -13.107 1.00 94.94 83 ALA A C 1
ATOM 657 O O . ALA A 1 83 ? 5.042 5.468 -13.703 1.00 94.94 83 ALA A O 1
ATOM 658 N N . LEU A 1 84 ? 6.615 5.668 -12.116 1.00 94.94 84 LEU A N 1
ATOM 659 C CA . LEU A 1 84 ? 6.501 4.280 -11.661 1.00 94.94 84 LEU A CA 1
ATOM 660 C C . LEU A 1 84 ? 5.108 3.980 -11.082 1.00 94.94 84 LEU A C 1
ATOM 662 O O . LEU A 1 84 ? 4.529 2.941 -11.378 1.00 94.94 84 LEU A O 1
ATOM 666 N N . ARG A 1 85 ? 4.535 4.878 -10.271 1.00 95.25 85 ARG A N 1
ATOM 667 C CA . ARG A 1 85 ? 3.167 4.711 -9.746 1.00 95.25 85 ARG A CA 1
ATOM 668 C C . ARG A 1 85 ? 2.127 4.692 -10.862 1.00 95.25 85 ARG A C 1
ATOM 670 O O . ARG A 1 85 ? 1.234 3.854 -10.822 1.00 95.25 85 ARG A O 1
ATOM 677 N N . GLU A 1 86 ? 2.250 5.582 -11.842 1.00 94.88 86 GLU A N 1
ATOM 678 C CA . GLU A 1 86 ? 1.362 5.626 -13.008 1.00 94.88 86 GLU A CA 1
ATOM 679 C C . GLU A 1 86 ? 1.443 4.326 -13.820 1.00 94.88 86 GLU A C 1
ATOM 681 O O . GLU A 1 86 ? 0.405 3.739 -14.119 1.00 94.88 86 GLU A O 1
ATOM 686 N N . GLU A 1 87 ? 2.655 3.822 -14.083 1.00 95.38 87 GLU A N 1
ATOM 687 C CA . GLU A 1 87 ? 2.887 2.541 -14.769 1.00 95.38 87 GLU A CA 1
ATOM 688 C C . GLU A 1 87 ? 2.241 1.364 -14.024 1.00 95.38 87 GLU A C 1
ATOM 690 O O . GLU A 1 87 ? 1.607 0.504 -14.631 1.00 95.38 87 GLU A O 1
ATOM 695 N N . LEU A 1 88 ? 2.367 1.336 -12.696 1.00 95.06 88 LEU A N 1
ATOM 696 C CA . LEU A 1 88 ? 1.800 0.284 -11.851 1.00 95.06 88 LEU A CA 1
ATOM 697 C C . LEU A 1 88 ? 0.303 0.468 -11.574 1.00 95.06 88 LEU A C 1
ATOM 699 O O . LEU A 1 88 ? -0.282 -0.347 -10.866 1.00 95.06 88 LEU A O 1
ATOM 703 N N . GLY A 1 89 ? -0.328 1.537 -12.066 1.00 94.81 89 GLY A N 1
ATOM 704 C CA . GLY A 1 89 ? -1.718 1.841 -11.742 1.00 94.81 89 GLY A CA 1
ATOM 705 C C . GLY A 1 89 ? -1.933 2.063 -10.241 1.00 94.81 89 GLY A C 1
ATOM 706 O O . GLY A 1 89 ? -2.921 1.597 -9.678 1.00 94.81 89 GLY A O 1
ATOM 707 N N . ILE A 1 90 ? -1.020 2.754 -9.563 1.00 95.44 90 ILE A N 1
ATOM 708 C CA . ILE A 1 90 ? -1.154 3.148 -8.157 1.00 95.44 90 ILE A CA 1
ATOM 709 C C . ILE A 1 90 ? -1.555 4.626 -8.108 1.00 95.44 90 ILE A C 1
ATOM 711 O O . ILE A 1 90 ? -0.814 5.499 -8.554 1.00 95.44 90 ILE A O 1
ATOM 715 N N . THR A 1 91 ? -2.741 4.927 -7.576 1.00 93.38 91 THR A N 1
ATOM 716 C CA . THR A 1 91 ? -3.201 6.312 -7.386 1.00 93.38 91 THR A CA 1
ATOM 717 C C . THR A 1 91 ? -2.555 6.932 -6.156 1.00 93.38 91 THR A C 1
ATOM 719 O O . THR A 1 91 ? -2.084 6.230 -5.269 1.00 93.38 91 THR A O 1
ATOM 722 N N . ALA A 1 92 ? -2.546 8.262 -6.073 1.00 88.75 92 ALA A N 1
ATOM 723 C CA . ALA A 1 92 ? -2.159 8.943 -4.844 1.00 88.75 92 ALA A CA 1
ATOM 724 C C . ALA A 1 92 ? -3.128 8.588 -3.694 1.00 88.75 92 ALA A C 1
ATOM 726 O O . ALA A 1 92 ? -4.306 8.311 -3.958 1.00 88.75 92 ALA A O 1
ATOM 727 N N . PRO A 1 93 ? -2.659 8.577 -2.435 1.00 87.00 93 PRO A N 1
ATOM 728 C CA . PRO A 1 93 ? -3.525 8.361 -1.283 1.00 87.00 93 PRO A CA 1
ATOM 729 C C . PRO A 1 93 ? -4.580 9.477 -1.144 1.00 87.00 93 PRO A C 1
ATOM 731 O O . PRO A 1 93 ? -4.285 10.628 -1.467 1.00 87.00 93 PRO A O 1
ATOM 734 N N . PR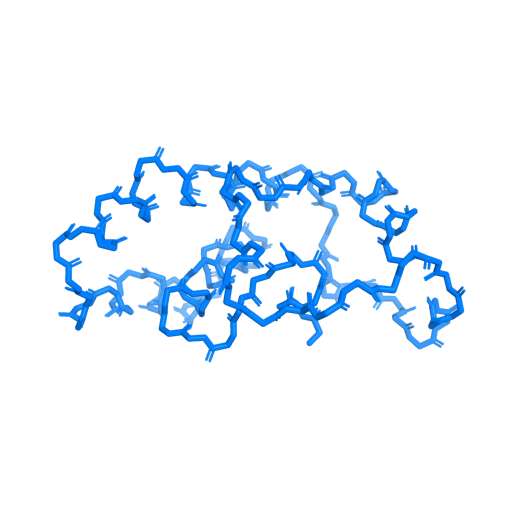O A 1 94 ? -5.799 9.151 -0.666 1.00 77.12 94 PRO A N 1
ATOM 735 C CA . PRO A 1 94 ? -6.938 10.076 -0.599 1.00 77.12 94 PRO A CA 1
ATOM 736 C C . PRO A 1 94 ? -6.719 11.216 0.401 1.00 77.12 94 PRO A C 1
ATOM 738 O O . PRO A 1 94 ? -7.258 12.304 0.226 1.00 77.12 94 PRO A O 1
ATOM 741 N N . LEU A 1 95 ? -5.863 10.997 1.401 1.00 67.31 95 LEU A N 1
ATOM 742 C CA . LEU A 1 95 ? -5.424 12.042 2.311 1.00 67.31 95 LEU A CA 1
ATOM 743 C C . LEU A 1 95 ? -4.086 12.573 1.850 1.00 67.31 95 LEU A C 1
ATOM 745 O O . LEU A 1 95 ? -3.083 11.856 1.792 1.00 67.31 95 LEU A O 1
ATOM 749 N N . GLN A 1 96 ? -4.063 13.876 1.633 1.00 54.16 96 GLN A N 1
ATOM 750 C CA . GLN A 1 96 ? -2.852 14.663 1.583 1.00 54.16 96 GLN A CA 1
ATOM 751 C C . GLN A 1 96 ? -2.236 14.657 2.997 1.00 54.16 96 GLN A C 1
ATOM 753 O O . GLN A 1 96 ? -2.305 15.639 3.729 1.00 54.16 96 GLN A O 1
ATOM 758 N N . MET A 1 97 ? -1.604 13.546 3.404 1.00 52.47 97 MET A N 1
ATOM 759 C CA . MET A 1 97 ? -0.751 13.452 4.602 1.00 52.47 97 MET A CA 1
ATOM 760 C C . MET A 1 97 ? 0.541 14.280 4.438 1.00 52.47 97 MET A C 1
ATOM 762 O O . MET A 1 97 ? 1.595 13.930 4.951 1.00 52.47 97 MET A O 1
ATOM 766 N N . GLN A 1 98 ? 0.481 15.398 3.713 1.00 45.34 98 GLN A N 1
ATOM 767 C CA . GLN A 1 98 ? 1.596 16.318 3.493 1.00 45.34 98 GLN A CA 1
ATOM 768 C C . GLN A 1 98 ? 1.926 17.144 4.747 1.00 45.34 98 GLN A C 1
ATOM 770 O O . GLN A 1 98 ? 2.947 17.819 4.777 1.00 45.34 98 GLN A O 1
ATOM 775 N N . GLY A 1 99 ? 1.109 17.060 5.805 1.00 42.84 99 GLY A N 1
ATOM 776 C CA . GLY A 1 99 ? 1.380 17.701 7.097 1.00 42.84 99 GLY A CA 1
ATOM 777 C C . GLY A 1 99 ? 2.297 16.914 8.043 1.00 42.84 99 GLY A C 1
ATOM 778 O O . GLY A 1 99 ? 2.724 17.464 9.053 1.00 42.84 99 GLY A O 1
ATOM 779 N N . LEU A 1 100 ? 2.622 15.649 7.747 1.00 46.38 100 LEU A N 1
ATOM 780 C CA . LEU A 1 100 ? 3.547 14.840 8.550 1.00 46.38 100 LEU A CA 1
ATOM 781 C C . LEU A 1 100 ? 4.660 14.274 7.650 1.00 46.38 100 LEU A C 1
ATOM 783 O O . LEU A 1 100 ? 4.591 13.149 7.172 1.00 46.38 100 LEU A O 1
ATOM 787 N N . ALA A 1 101 ? 5.697 15.094 7.463 1.00 41.09 101 ALA A N 1
ATOM 788 C CA . ALA A 1 101 ? 7.022 14.750 6.938 1.00 41.09 101 ALA A CA 1
ATOM 789 C C . ALA A 1 101 ? 7.120 14.269 5.470 1.00 41.09 101 ALA A C 1
ATOM 791 O O . ALA A 1 101 ? 7.340 13.093 5.197 1.00 41.09 101 ALA A O 1
ATOM 792 N N . TRP A 1 102 ? 7.137 15.221 4.530 1.00 31.02 102 TRP A N 1
ATOM 793 C CA . TRP A 1 102 ? 8.142 15.249 3.452 1.00 31.02 102 TRP A CA 1
ATOM 794 C C . TRP A 1 102 ? 8.292 16.697 2.951 1.00 31.02 102 TRP A C 1
ATOM 796 O O . TRP A 1 102 ? 7.311 17.252 2.451 1.00 31.02 102 TRP A O 1
ATOM 806 N N . PRO A 1 103 ? 9.460 17.352 3.107 1.00 37.28 103 PRO A N 1
ATOM 807 C CA . PRO A 1 103 ? 9.667 18.666 2.528 1.00 37.28 103 PRO A CA 1
ATOM 808 C C . PRO A 1 103 ? 9.712 18.529 1.005 1.00 37.28 103 PRO A C 1
ATOM 810 O O . PRO A 1 103 ? 10.312 17.610 0.451 1.00 37.28 103 PRO A O 1
ATOM 813 N N . SER A 1 104 ? 9.025 19.454 0.351 1.00 44.41 104 SER A N 1
ATOM 814 C CA . SER A 1 104 ? 9.071 19.755 -1.076 1.00 44.41 104 SER A CA 1
ATOM 815 C C . SER A 1 104 ? 10.424 19.454 -1.734 1.00 44.41 104 SER A C 1
ATOM 817 O O . SER A 1 104 ? 11.399 20.164 -1.498 1.00 44.41 104 SER A O 1
ATOM 819 N N . LEU A 1 105 ? 10.439 18.459 -2.618 1.00 43.47 105 LEU A N 1
ATOM 820 C CA . LEU A 1 105 ? 11.367 18.395 -3.744 1.00 43.47 105 LEU A CA 1
ATOM 821 C C . LEU A 1 105 ? 10.520 18.221 -5.006 1.00 43.47 105 LEU A C 1
ATOM 823 O O . LEU A 1 105 ? 10.260 17.107 -5.465 1.00 4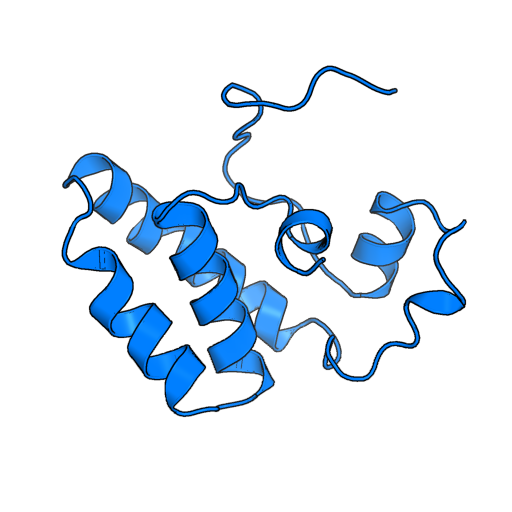3.47 105 LEU A O 1
ATOM 827 N N . ALA A 1 106 ? 9.998 19.363 -5.450 1.00 37.12 106 ALA A N 1
ATOM 828 C CA . ALA A 1 106 ? 9.732 19.659 -6.849 1.00 37.12 106 ALA A CA 1
ATOM 829 C C . ALA A 1 106 ? 10.944 20.427 -7.386 1.00 37.12 106 ALA A C 1
ATOM 831 O O . ALA A 1 106 ? 11.548 21.167 -6.572 1.00 37.12 106 ALA A O 1
#

Nearest PDB structures (foldseek):
  3msq-assembly1_A  TM=8.492E-01  e=6.166E-04  Nostoc punctiforme PCC 73102
  6e12-assembly1_A  TM=7.967E-01  e=2.324E-03  Nostoc sp. PCC 7120 = FACHB-418
  4bwr-assembly1_A  TM=5.280E-01  e=3.830E+00  Escherichia coli CFT073